Protein AF-A0A1J3GZ49-F1 (afdb_monomer)

Foldseek 3Di:
DDPDPDPPLVVQVVCVVVVNNCVSDDCVCPPVDDPVLSNLVSVLVNQCPDPDPVSRDDPVVSVCSNPDPDDDD

Structure (mmCIF, N/CA/C/O backbone):
data_AF-A0A1J3GZ49-F1
#
_entry.id   AF-A0A1J3GZ49-F1
#
loop_
_atom_site.group_PDB
_atom_site.id
_atom_site.type_symbol
_atom_site.label_atom_id
_atom_site.label_alt_id
_atom_site.label_comp_id
_atom_site.label_asym_id
_atom_site.label_entity_id
_atom_site.label_seq_id
_atom_site.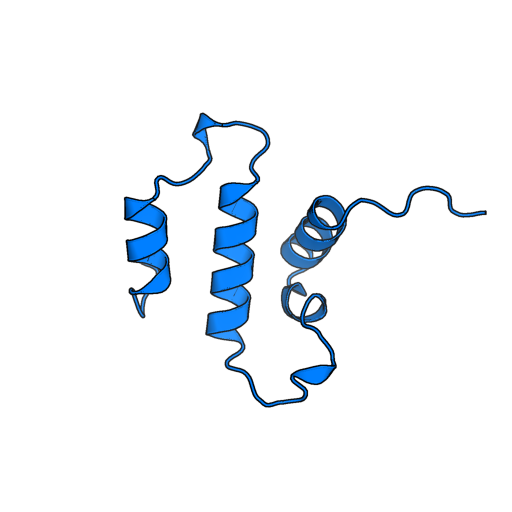pdbx_PDB_ins_code
_atom_site.Cartn_x
_atom_site.Cartn_y
_atom_site.Cartn_z
_atom_site.occupancy
_atom_site.B_iso_or_equiv
_atom_site.auth_seq_id
_atom_site.auth_comp_id
_atom_site.auth_asym_id
_atom_site.auth_atom_id
_atom_site.pdbx_PDB_model_num
ATOM 1 N N . THR A 1 1 ? 16.929 -21.154 14.663 1.00 39.81 1 THR A N 1
ATOM 2 C CA . THR A 1 1 ? 16.952 -19.677 14.699 1.00 39.81 1 THR A CA 1
ATOM 3 C C . THR A 1 1 ? 16.360 -19.188 13.386 1.00 39.81 1 THR A C 1
ATOM 5 O O . THR A 1 1 ? 16.963 -19.395 12.345 1.00 39.81 1 THR A O 1
ATOM 8 N N . ASN A 1 2 ? 15.106 -18.717 13.388 1.00 49.25 2 ASN A N 1
ATOM 9 C CA . ASN A 1 2 ? 14.293 -18.535 12.171 1.00 49.25 2 ASN A CA 1
ATOM 10 C C . ASN A 1 2 ? 14.719 -17.281 11.380 1.00 49.25 2 ASN A C 1
ATOM 12 O O . ASN A 1 2 ? 14.079 -16.234 11.445 1.00 4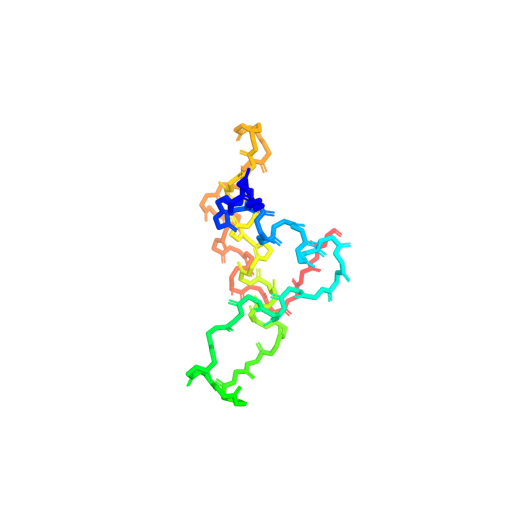9.25 2 ASN A O 1
ATOM 16 N N . GLY A 1 3 ? 15.862 -17.376 10.705 1.00 54.16 3 GLY A N 1
ATOM 17 C CA . GLY A 1 3 ? 16.444 -16.323 9.885 1.00 54.16 3 GLY A CA 1
ATOM 18 C C . GLY A 1 3 ? 15.749 -16.207 8.535 1.00 54.16 3 GLY A C 1
ATOM 19 O O . GLY A 1 3 ? 16.175 -16.822 7.569 1.00 54.16 3 GLY A O 1
ATOM 20 N N . SER A 1 4 ? 14.688 -15.408 8.485 1.00 55.22 4 SER A N 1
ATOM 21 C CA . SER A 1 4 ? 14.496 -14.391 7.448 1.00 55.22 4 SER A CA 1
ATOM 22 C C . SER A 1 4 ? 13.338 -13.516 7.914 1.00 55.22 4 SER A C 1
ATOM 24 O O . SER A 1 4 ? 12.167 -13.819 7.677 1.00 55.22 4 SER A O 1
ATOM 26 N N . ALA A 1 5 ? 13.645 -12.461 8.669 1.00 60.03 5 ALA A N 1
ATOM 27 C CA . ALA A 1 5 ? 12.694 -11.373 8.829 1.00 60.03 5 ALA A CA 1
ATOM 28 C C . ALA A 1 5 ? 12.531 -10.761 7.433 1.00 60.03 5 ALA A C 1
ATOM 30 O O . ALA A 1 5 ? 13.345 -9.942 7.014 1.00 60.03 5 ALA A O 1
ATOM 31 N N . GLY A 1 6 ? 11.556 -11.258 6.663 1.00 70.31 6 GLY A N 1
ATOM 32 C CA . GLY A 1 6 ? 11.218 -10.678 5.370 1.00 70.31 6 GLY A CA 1
ATOM 33 C C . GLY A 1 6 ? 11.048 -9.173 5.546 1.00 70.31 6 GLY A C 1
ATOM 34 O O . GLY A 1 6 ? 10.503 -8.732 6.561 1.00 70.31 6 GLY A O 1
ATOM 35 N N . ASN A 1 7 ? 11.564 -8.391 4.599 1.00 90.06 7 ASN A N 1
ATOM 36 C CA . ASN A 1 7 ? 11.463 -6.936 4.664 1.00 90.06 7 ASN A CA 1
ATOM 37 C C . ASN A 1 7 ? 9.990 -6.488 4.777 1.00 90.06 7 ASN A C 1
ATOM 39 O O . ASN A 1 7 ? 9.062 -7.265 4.525 1.00 90.06 7 ASN A O 1
ATOM 43 N N . LEU A 1 8 ? 9.777 -5.219 5.135 1.00 93.50 8 LEU A N 1
ATOM 44 C CA . LEU A 1 8 ? 8.438 -4.658 5.337 1.00 93.50 8 LEU A CA 1
ATOM 45 C C . LEU A 1 8 ? 7.496 -4.934 4.153 1.00 93.50 8 LEU A C 1
ATOM 47 O O . LEU A 1 8 ? 6.355 -5.330 4.363 1.00 93.50 8 LEU A O 1
ATOM 51 N N . VAL A 1 9 ? 7.993 -4.812 2.918 1.00 94.94 9 VAL A N 1
ATOM 52 C CA . VAL A 1 9 ? 7.219 -5.064 1.691 1.00 94.94 9 VAL A CA 1
ATOM 53 C C . VAL A 1 9 ? 6.762 -6.525 1.607 1.00 94.94 9 VAL A C 1
ATOM 55 O O . VAL A 1 9 ? 5.592 -6.803 1.354 1.00 94.94 9 VAL A O 1
ATOM 58 N N . THR A 1 10 ? 7.653 -7.474 1.900 1.00 94.75 10 THR A N 1
ATOM 59 C CA . THR A 1 10 ? 7.342 -8.914 1.919 1.00 94.75 10 THR A CA 1
ATOM 60 C C . THR A 1 10 ? 6.306 -9.241 2.994 1.00 94.75 10 THR A C 1
ATOM 62 O O . THR A 1 10 ? 5.392 -10.041 2.775 1.00 94.75 10 THR A O 1
ATOM 65 N N . HIS A 1 11 ? 6.437 -8.622 4.169 1.00 95.19 11 HIS A N 1
ATOM 66 C CA . HIS A 1 11 ? 5.488 -8.778 5.265 1.00 95.19 11 HIS A CA 1
ATOM 67 C C . HIS A 1 11 ? 4.103 -8.218 4.904 1.00 95.19 11 HIS A C 1
ATOM 69 O O . HIS A 1 11 ? 3.107 -8.928 5.057 1.00 95.19 11 HIS A O 1
ATOM 75 N N . ALA A 1 12 ? 4.049 -7.006 4.346 1.00 96.50 12 ALA A N 1
ATOM 76 C CA . ALA A 1 12 ? 2.820 -6.347 3.915 1.00 96.50 12 ALA A CA 1
ATOM 77 C C . ALA A 1 12 ? 2.080 -7.157 2.837 1.00 96.50 12 ALA A C 1
ATOM 79 O O . ALA A 1 12 ? 0.894 -7.443 2.992 1.00 96.50 12 ALA A O 1
ATOM 80 N N . TRP A 1 13 ? 2.781 -7.647 1.806 1.00 96.50 13 TRP A N 1
ATOM 81 C CA . TRP A 1 13 ? 2.191 -8.521 0.781 1.00 96.50 13 TRP A CA 1
ATOM 82 C C . TRP A 1 13 ? 1.610 -9.819 1.349 1.00 96.50 13 TRP A C 1
ATOM 84 O O . TRP A 1 13 ? 0.618 -10.351 0.844 1.00 96.50 13 TRP A O 1
ATOM 94 N N . ARG A 1 14 ? 2.229 -10.376 2.395 1.00 96.25 14 ARG A N 1
ATOM 95 C CA . ARG A 1 14 ? 1.718 -11.578 3.062 1.00 96.25 14 ARG A CA 1
ATOM 96 C C . ARG A 1 14 ? 0.417 -11.298 3.812 1.00 96.25 14 ARG A C 1
ATOM 98 O O . ARG A 1 14 ? -0.478 -12.134 3.739 1.00 96.25 14 ARG A O 1
ATOM 105 N N . LEU A 1 15 ? 0.319 -10.173 4.519 1.00 97.12 15 LEU A N 1
ATOM 106 C CA . LEU A 1 15 ? -0.908 -9.762 5.210 1.00 97.12 15 LEU A CA 1
ATOM 107 C C . LEU A 1 15 ? -2.022 -9.426 4.213 1.00 97.12 15 LEU A C 1
ATOM 109 O O . LEU A 1 15 ? -3.142 -9.910 4.360 1.00 97.12 15 LEU A O 1
ATOM 113 N N . TRP A 1 16 ? -1.693 -8.701 3.140 1.00 97.19 16 TRP A N 1
ATOM 114 C CA . TRP A 1 16 ? -2.631 -8.375 2.065 1.00 97.19 16 TRP A CA 1
ATOM 115 C C . TRP A 1 16 ? -3.275 -9.627 1.462 1.00 97.19 16 TRP A C 1
ATOM 117 O O . TRP A 1 16 ? -4.496 -9.751 1.440 1.00 97.19 16 TRP A O 1
ATOM 127 N N . ARG A 1 17 ? -2.463 -10.621 1.074 1.00 96.06 17 ARG A N 1
ATOM 128 C CA . ARG A 1 17 ? -2.960 -11.898 0.524 1.00 96.06 17 ARG A CA 1
ATOM 129 C C . ARG A 1 17 ? -3.792 -12.723 1.508 1.00 96.06 17 ARG A C 1
ATOM 131 O O . ARG A 1 17 ? -4.550 -13.584 1.076 1.00 96.06 17 ARG A O 1
ATOM 138 N N . LYS A 1 18 ? -3.641 -12.492 2.813 1.00 97.00 18 LYS A N 1
ATOM 139 C CA . LYS A 1 18 ? -4.441 -13.138 3.863 1.00 97.00 18 LYS A CA 1
ATOM 140 C C . LYS A 1 18 ? -5.731 -12.382 4.189 1.00 97.00 18 LYS A C 1
ATOM 142 O O . LYS A 1 18 ? -6.512 -12.879 4.992 1.00 97.00 18 LYS A O 1
ATOM 147 N N . GLY A 1 19 ? -5.946 -11.200 3.609 1.00 95.88 19 GLY A N 1
ATOM 148 C CA . GLY A 1 19 ? -7.060 -10.323 3.970 1.00 95.88 19 GLY A CA 1
ATOM 149 C C . GLY A 1 19 ? -6.898 -9.658 5.340 1.00 95.88 19 GLY A C 1
ATOM 150 O O . GLY A 1 19 ? -7.872 -9.151 5.882 1.00 95.88 19 GLY A O 1
ATOM 151 N N . SER A 1 20 ? -5.686 -9.643 5.905 1.00 96.62 20 SER A N 1
ATOM 152 C CA . SER A 1 20 ? -5.396 -9.088 7.232 1.00 96.62 20 SER A CA 1
ATOM 153 C C . SER A 1 20 ? -4.504 -7.844 7.175 1.00 96.62 20 SER A C 1
ATOM 155 O O . SER A 1 20 ? -3.651 -7.621 8.029 1.00 96.62 20 SER A O 1
ATOM 157 N N . ALA A 1 21 ? -4.699 -7.007 6.153 1.00 96.06 21 ALA A N 1
ATOM 158 C CA . ALA A 1 21 ? -3.885 -5.815 5.901 1.00 96.06 21 ALA A CA 1
ATOM 159 C C . ALA A 1 21 ? -3.807 -4.852 7.103 1.00 96.06 21 ALA A C 1
ATOM 161 O O . ALA A 1 21 ? -2.756 -4.261 7.336 1.00 96.06 21 ALA A O 1
ATOM 162 N N . LEU A 1 22 ? -4.879 -4.736 7.895 1.00 95.94 22 LEU A N 1
ATOM 163 C CA . LEU A 1 22 ? -4.923 -3.862 9.074 1.00 95.94 22 LEU A CA 1
ATOM 164 C C . LEU A 1 22 ? -3.968 -4.286 10.202 1.00 95.94 22 LEU A C 1
ATOM 166 O O . LEU A 1 22 ? -3.627 -3.450 11.029 1.00 95.94 22 LEU A O 1
ATOM 170 N N . GLU A 1 23 ? -3.460 -5.525 10.210 1.00 95.56 23 GLU A N 1
ATOM 171 C CA . GLU A 1 23 ? -2.397 -5.940 11.144 1.00 95.56 23 GLU A CA 1
ATOM 172 C C . GLU A 1 23 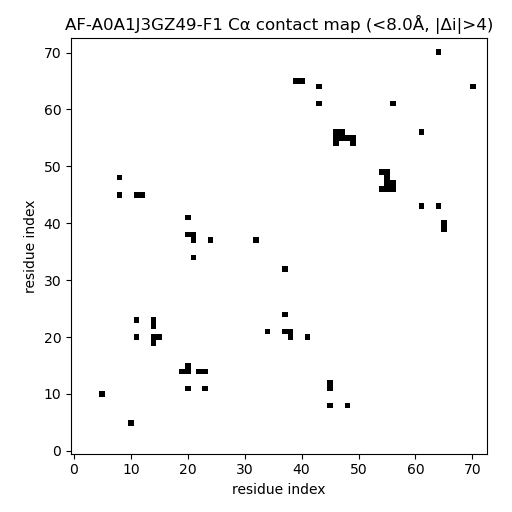? -1.075 -5.182 10.915 1.00 95.56 23 GLU A C 1
ATOM 174 O O . GLU A 1 23 ? -0.186 -5.225 11.761 1.00 95.56 23 GLU A O 1
ATOM 179 N N . LEU A 1 24 ? -0.932 -4.491 9.777 1.00 94.81 24 LEU A N 1
ATOM 180 C CA . LEU A 1 24 ? 0.218 -3.636 9.486 1.00 94.81 24 LEU A CA 1
ATOM 181 C C . LEU A 1 24 ? 0.148 -2.280 10.211 1.00 94.81 24 LEU A C 1
ATOM 183 O O . LEU A 1 24 ? 1.161 -1.585 10.289 1.00 94.81 24 LEU A O 1
ATOM 187 N N . LEU A 1 25 ? -1.034 -1.876 10.691 1.00 94.19 25 LEU A N 1
ATOM 188 C CA . LEU A 1 25 ? -1.238 -0.571 11.310 1.00 94.19 25 LEU A CA 1
ATOM 189 C C . LEU A 1 25 ? -0.488 -0.482 12.642 1.00 94.19 25 LEU A C 1
ATOM 191 O O . LEU A 1 25 ? -0.496 -1.412 13.450 1.00 94.19 25 LEU A O 1
ATOM 195 N N . ASP A 1 26 ? 0.151 0.660 12.883 1.00 92.50 26 ASP A N 1
ATOM 196 C CA . ASP A 1 26 ? 0.823 0.900 14.152 1.00 92.50 26 ASP A CA 1
ATOM 197 C C . ASP A 1 26 ? -0.207 0.956 15.296 1.00 92.50 26 ASP A C 1
ATOM 199 O O . ASP A 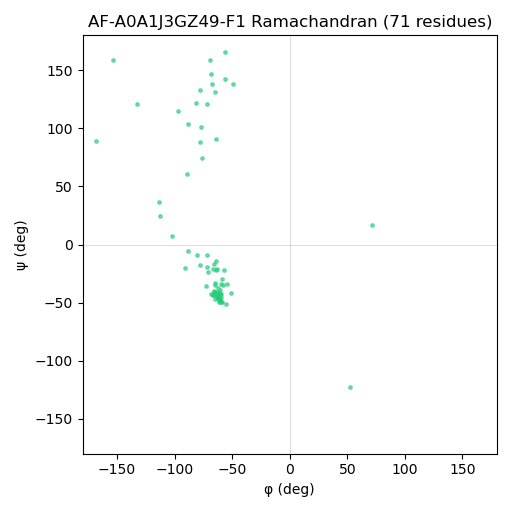1 26 ? -1.221 1.651 15.226 1.00 92.50 26 ASP A O 1
ATOM 203 N N . HIS A 1 27 ? 0.066 0.223 16.372 1.00 91.00 27 HIS A N 1
ATOM 204 C CA . HIS A 1 27 ? -0.789 0.144 17.556 1.00 91.00 27 HIS A CA 1
ATOM 205 C C . HIS A 1 27 ? -1.073 1.505 18.217 1.00 91.00 27 HIS A C 1
ATOM 207 O O . HIS A 1 27 ? -2.080 1.646 18.910 1.00 91.00 27 HIS A O 1
ATOM 213 N N . THR A 1 28 ? -0.230 2.517 17.993 1.00 94.56 28 THR A N 1
ATOM 214 C CA . THR A 1 28 ? -0.430 3.890 18.484 1.00 94.56 28 THR A CA 1
ATOM 215 C C . THR A 1 28 ? -1.679 4.566 17.915 1.00 94.56 28 THR A C 1
ATOM 217 O O . THR A 1 28 ? -2.199 5.486 18.545 1.00 94.56 28 THR A O 1
ATOM 220 N N . PHE A 1 29 ? -2.210 4.092 16.782 1.00 89.31 29 PHE A N 1
ATOM 221 C CA . PHE A 1 29 ? -3.483 4.574 16.237 1.00 89.31 29 PHE A CA 1
ATOM 222 C C . PHE A 1 29 ? -4.698 4.107 17.052 1.00 89.31 29 PHE A C 1
ATOM 224 O O . PHE A 1 29 ? -5.756 4.729 16.956 1.00 89.31 29 PHE A O 1
ATOM 231 N N . GLY A 1 30 ? -4.572 3.057 17.875 1.00 89.12 30 GLY A N 1
ATOM 232 C CA . GLY A 1 30 ? -5.682 2.514 18.661 1.00 89.12 30 GLY A CA 1
ATOM 233 C C . GLY A 1 30 ? -6.900 2.214 17.782 1.00 89.12 30 GLY A C 1
ATOM 234 O O . GLY A 1 30 ? -6.786 1.488 16.802 1.00 89.12 30 GLY A O 1
ATOM 235 N N . GLU A 1 31 ? -8.048 2.810 18.108 1.00 87.00 31 GLU A N 1
ATOM 236 C CA . GLU A 1 31 ? -9.283 2.748 17.302 1.00 87.00 31 GLU A CA 1
ATOM 237 C C . GLU A 1 31 ? -9.536 4.036 16.491 1.00 87.00 31 GLU A C 1
ATOM 239 O O . GLU A 1 31 ? -10.587 4.208 15.879 1.00 87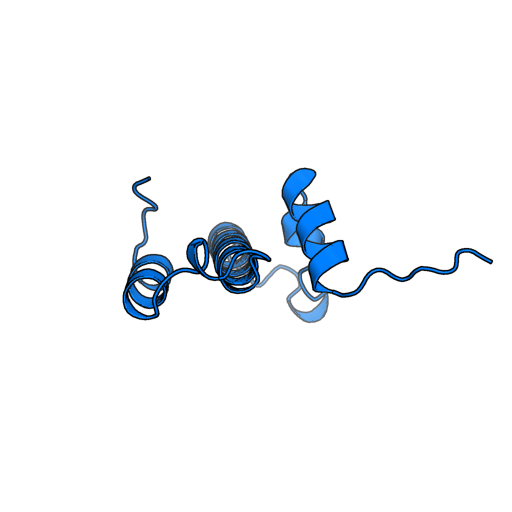.00 31 GLU A O 1
ATOM 244 N N . ASN A 1 32 ? -8.580 4.968 16.476 1.00 92.38 32 ASN A N 1
ATOM 245 C CA . ASN A 1 32 ? -8.717 6.274 15.837 1.00 92.38 32 ASN A CA 1
ATOM 246 C C . ASN A 1 32 ? -8.284 6.240 14.361 1.00 92.38 32 ASN A C 1
ATOM 248 O O . ASN A 1 32 ? -7.337 6.919 13.960 1.00 92.38 32 ASN A O 1
ATOM 252 N N . TYR A 1 33 ? -8.955 5.422 13.549 1.00 92.94 33 TYR A N 1
ATOM 253 C CA . TYR A 1 33 ? -8.715 5.340 12.107 1.00 92.94 33 TYR A CA 1
ATOM 254 C C . TYR A 1 33 ? -9.956 4.863 11.343 1.00 92.94 33 TYR A C 1
ATOM 256 O O . TYR A 1 33 ? -10.845 4.227 11.903 1.00 92.94 33 TYR A O 1
ATOM 264 N N . GLN A 1 34 ? -10.003 5.157 10.042 1.00 93.25 34 GLN A N 1
ATOM 265 C CA . GLN A 1 34 ? -10.991 4.595 9.119 1.00 93.25 34 GLN A CA 1
ATOM 266 C C . GLN A 1 34 ? -10.367 3.394 8.396 1.00 93.25 34 GLN A C 1
ATOM 268 O O . GLN A 1 34 ? -9.359 3.520 7.697 1.00 93.25 34 GLN A O 1
ATOM 273 N N . GLY A 1 35 ? -10.900 2.193 8.637 1.00 93.31 35 GLY A N 1
ATOM 274 C CA . GLY A 1 35 ? -10.279 0.944 8.178 1.00 93.31 35 GLY A CA 1
ATOM 275 C C . GLY A 1 35 ? -10.227 0.799 6.655 1.00 93.31 35 GLY A C 1
ATOM 276 O O . GLY A 1 35 ? -9.2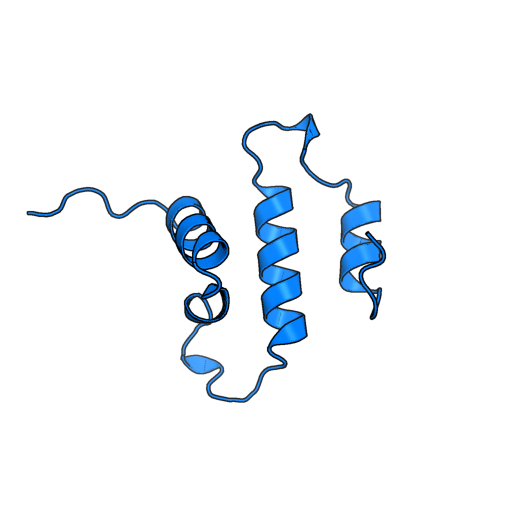68 0.246 6.116 1.00 93.31 35 GLY A O 1
ATOM 277 N N . ASP A 1 36 ? -11.222 1.331 5.955 1.00 92.38 36 ASP A N 1
ATOM 278 C CA . ASP A 1 36 ? -11.275 1.409 4.497 1.00 92.38 36 ASP A CA 1
ATOM 279 C C . ASP A 1 36 ? -10.196 2.345 3.938 1.00 92.38 36 ASP A C 1
ATOM 281 O O . ASP A 1 36 ? -9.483 1.965 3.007 1.00 92.38 36 ASP A O 1
ATOM 285 N N . GLU A 1 37 ? -9.995 3.518 4.547 1.00 92.38 37 GLU A N 1
ATOM 286 C CA . GLU A 1 37 ? -8.938 4.449 4.147 1.00 92.38 37 GLU A CA 1
ATOM 287 C C . GLU A 1 37 ? -7.547 3.848 4.354 1.00 92.38 37 GLU A C 1
ATOM 289 O O . GLU A 1 37 ? -6.710 3.910 3.451 1.00 92.38 37 GLU A O 1
ATOM 294 N N . VAL A 1 38 ? -7.309 3.206 5.503 1.00 94.31 38 VAL A N 1
ATOM 295 C CA . VAL A 1 38 ? -6.041 2.516 5.787 1.00 94.31 38 VAL A CA 1
ATOM 296 C C . VAL A 1 38 ? -5.807 1.389 4.782 1.00 94.31 38 VAL A C 1
ATOM 298 O O . VAL A 1 38 ? -4.731 1.301 4.191 1.00 94.31 38 VAL A O 1
ATOM 301 N N . THR A 1 39 ? -6.817 0.554 4.534 1.00 95.06 39 THR A N 1
ATOM 302 C CA . THR A 1 39 ? -6.720 -0.556 3.575 1.00 95.06 39 THR A CA 1
ATOM 303 C C . THR A 1 39 ? -6.431 -0.044 2.164 1.00 95.06 39 THR A C 1
ATOM 305 O O . THR A 1 39 ? -5.572 -0.595 1.473 1.00 95.06 39 THR A O 1
ATOM 308 N N . ARG A 1 40 ? -7.082 1.047 1.745 1.00 94.12 40 ARG A N 1
ATOM 309 C CA . ARG A 1 40 ? -6.828 1.712 0.462 1.00 94.12 40 ARG A CA 1
ATOM 310 C C . ARG A 1 40 ? -5.396 2.240 0.377 1.00 94.12 40 ARG A C 1
ATOM 312 O O . ARG A 1 40 ? -4.726 1.997 -0.622 1.00 94.12 40 ARG A O 1
ATOM 319 N N . CYS A 1 41 ? -4.903 2.908 1.419 1.00 95.44 41 CYS A N 1
ATOM 320 C CA . CYS A 1 41 ? -3.525 3.396 1.475 1.00 95.44 41 CYS A CA 1
ATOM 321 C C . CYS A 1 41 ? -2.507 2.252 1.371 1.00 95.44 41 CYS A C 1
ATOM 323 O O . CYS A 1 41 ? -1.542 2.362 0.615 1.00 95.44 41 CYS A O 1
ATOM 325 N N . ILE A 1 42 ? -2.743 1.134 2.066 1.00 96.69 42 ILE A N 1
ATOM 326 C CA . ILE A 1 42 ? -1.896 -0.062 1.968 1.00 96.69 42 ILE A CA 1
ATOM 327 C C . ILE A 1 42 ? -1.922 -0.616 0.542 1.00 96.69 42 ILE A C 1
ATOM 329 O O . ILE A 1 42 ? -0.865 -0.905 -0.013 1.00 96.69 42 ILE A O 1
ATOM 333 N N . HIS A 1 43 ? -3.099 -0.718 -0.080 1.00 96.12 43 HIS A N 1
ATOM 334 C CA . HIS A 1 43 ? -3.220 -1.201 -1.454 1.00 96.12 43 HIS A CA 1
ATOM 335 C C . HIS A 1 43 ? -2.416 -0.342 -2.435 1.00 96.12 43 HIS A C 1
ATOM 337 O O . HIS A 1 43 ? -1.617 -0.869 -3.204 1.00 96.12 43 HIS A O 1
ATOM 343 N N . ILE A 1 44 ? -2.577 0.984 -2.369 1.00 96.50 44 ILE A N 1
ATOM 344 C CA . ILE A 1 44 ? -1.841 1.929 -3.217 1.00 96.50 44 ILE A CA 1
ATOM 345 C C . ILE A 1 44 ? -0.333 1.783 -2.985 1.00 96.50 44 ILE A C 1
ATOM 347 O O . ILE A 1 44 ? 0.426 1.697 -3.946 1.00 96.50 44 ILE A O 1
ATOM 351 N N . ALA A 1 45 ? 0.108 1.695 -1.726 1.00 97.19 45 ALA A N 1
ATOM 352 C CA . ALA A 1 45 ? 1.519 1.509 -1.400 1.00 97.19 45 ALA A CA 1
ATOM 353 C C . ALA A 1 45 ? 2.087 0.204 -1.982 1.00 97.19 45 ALA A C 1
ATOM 355 O O . ALA A 1 45 ? 3.212 0.212 -2.477 1.00 97.19 45 ALA A O 1
ATOM 356 N N . LEU A 1 46 ? 1.315 -0.890 -1.973 1.00 97.38 46 LEU A N 1
ATOM 357 C CA . LEU A 1 46 ? 1.702 -2.165 -2.587 1.00 97.38 46 LEU A CA 1
ATOM 358 C C . LEU A 1 46 ? 1.811 -2.065 -4.114 1.00 97.38 46 LEU A C 1
ATOM 360 O O . LEU A 1 46 ? 2.770 -2.583 -4.683 1.00 97.38 46 LEU A O 1
ATOM 364 N N . LEU A 1 47 ? 0.891 -1.350 -4.769 1.00 97.00 47 LEU A N 1
ATOM 365 C CA . LEU A 1 47 ? 0.968 -1.070 -6.208 1.00 97.00 47 LEU A CA 1
ATOM 366 C C . LEU A 1 47 ? 2.214 -0.236 -6.563 1.00 97.00 47 LEU A C 1
ATOM 368 O O . LEU A 1 47 ? 2.863 -0.481 -7.574 1.00 97.00 47 LEU A O 1
ATOM 372 N N . CYS A 1 48 ? 2.612 0.714 -5.715 1.00 97.94 48 CYS A N 1
ATOM 373 C CA . CYS A 1 48 ? 3.813 1.529 -5.937 1.00 97.94 48 CYS A CA 1
ATOM 374 C C . CYS A 1 48 ? 5.130 0.738 -5.871 1.00 97.94 48 CYS A C 1
ATOM 376 O O . CYS A 1 48 ? 6.145 1.203 -6.389 1.00 97.94 48 CYS A O 1
ATOM 378 N N . VAL A 1 49 ? 5.135 -0.428 -5.220 1.00 95.94 49 VAL A N 1
ATOM 379 C CA . VAL A 1 49 ? 6.336 -1.256 -5.011 1.00 95.94 49 VAL A CA 1
ATOM 380 C C . VAL A 1 49 ? 6.279 -2.576 -5.774 1.00 95.94 49 VAL A C 1
ATOM 382 O O . VAL A 1 49 ? 6.945 -3.538 -5.389 1.00 95.94 49 VAL A O 1
ATOM 385 N N . GLN A 1 50 ? 5.497 -2.626 -6.854 1.00 96.81 50 GLN A N 1
ATOM 386 C CA . GLN A 1 50 ? 5.499 -3.767 -7.763 1.00 96.81 50 GLN A CA 1
ATOM 387 C C . GLN A 1 50 ? 6.908 -4.042 -8.293 1.00 96.81 50 GLN A C 1
ATOM 389 O O . GLN A 1 50 ? 7.700 -3.121 -8.541 1.00 96.81 50 GLN A O 1
ATOM 394 N N . GLU A 1 51 ? 7.222 -5.329 -8.430 1.00 93.69 51 GLU A N 1
ATOM 395 C CA . GLU A 1 51 ? 8.514 -5.778 -8.945 1.00 93.69 51 GLU A CA 1
ATOM 396 C C . GLU A 1 51 ? 8.708 -5.282 -10.379 1.00 93.69 51 GLU A C 1
ATOM 398 O O . GLU A 1 51 ? 9.713 -4.622 -10.656 1.00 93.69 51 GLU A O 1
ATOM 403 N N . ASP A 1 52 ? 7.701 -5.498 -11.232 1.00 96.88 52 ASP A N 1
ATOM 404 C CA . ASP A 1 52 ? 7.636 -4.923 -12.572 1.00 96.88 52 ASP A CA 1
ATOM 405 C C . ASP A 1 52 ? 7.353 -3.407 -12.488 1.00 96.88 52 ASP A C 1
ATOM 407 O O . ASP A 1 52 ? 6.342 -2.995 -11.907 1.00 96.88 52 ASP A O 1
ATOM 411 N N . PRO A 1 53 ? 8.238 -2.544 -13.022 1.00 96.81 53 PRO A N 1
ATOM 412 C CA . PRO A 1 53 ? 7.992 -1.110 -13.097 1.00 96.81 53 PRO A CA 1
ATOM 413 C C . PRO A 1 53 ? 6.733 -0.723 -13.880 1.00 96.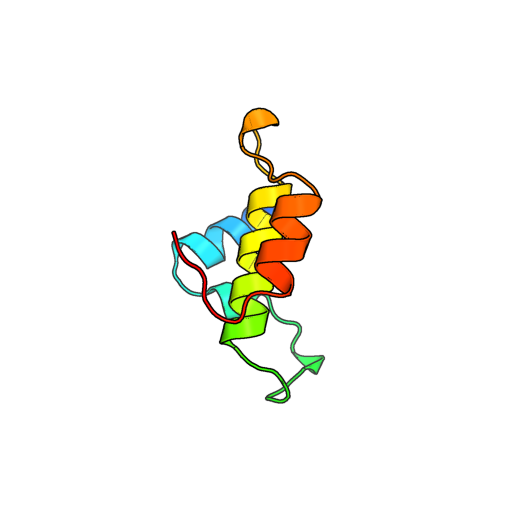81 53 PRO A C 1
ATOM 415 O O . PRO A 1 53 ? 6.139 0.300 -13.543 1.00 96.81 53 PRO A O 1
ATOM 418 N N . GLU A 1 54 ? 6.323 -1.511 -14.878 1.00 97.00 54 GLU A N 1
ATOM 419 C CA . GLU A 1 54 ? 5.158 -1.208 -15.721 1.00 97.00 54 GLU A CA 1
ATOM 420 C C . GLU A 1 54 ? 3.829 -1.377 -14.965 1.00 97.00 54 GLU A C 1
ATOM 422 O O . GLU A 1 54 ? 2.841 -0.721 -15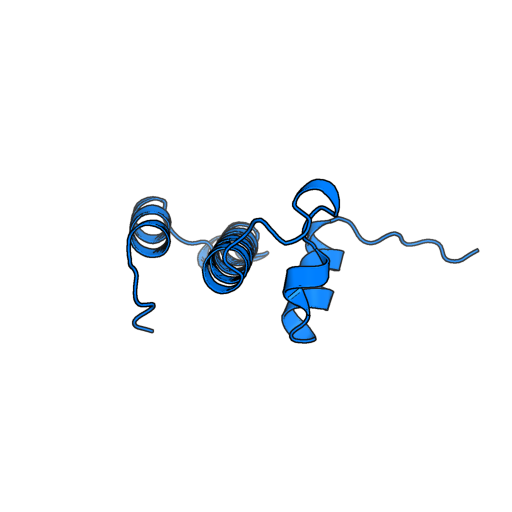.293 1.00 97.00 54 GLU A O 1
ATOM 427 N N . ASP A 1 55 ? 3.813 -2.187 -13.900 1.00 96.50 55 ASP A N 1
ATOM 428 C CA . ASP A 1 55 ? 2.648 -2.372 -13.025 1.00 96.50 55 ASP A CA 1
ATOM 429 C C . ASP A 1 55 ? 2.493 -1.247 -11.984 1.00 96.50 55 ASP A C 1
ATOM 431 O O . ASP A 1 55 ? 1.492 -1.181 -11.259 1.00 96.50 55 ASP A O 1
ATOM 435 N N . ARG A 1 56 ? 3.486 -0.355 -11.862 1.00 97.75 56 ARG A N 1
ATOM 436 C CA . ARG A 1 56 ? 3.447 0.733 -10.879 1.00 97.75 56 ARG A CA 1
ATOM 437 C C . ARG A 1 56 ? 2.528 1.853 -11.373 1.00 97.75 56 ARG A C 1
ATOM 439 O O . ARG A 1 56 ? 2.657 2.311 -12.508 1.00 97.75 56 ARG A O 1
ATOM 446 N N . PRO A 1 57 ? 1.624 2.370 -10.526 1.00 97.31 57 PRO A N 1
ATOM 447 C CA . PRO A 1 57 ? 0.716 3.429 -10.925 1.00 97.31 57 PRO A CA 1
ATOM 448 C C . PRO A 1 57 ? 1.479 4.735 -11.156 1.00 97.31 57 PRO A C 1
ATOM 450 O O . PRO A 1 57 ? 2.436 5.070 -10.455 1.00 97.31 57 PRO A O 1
ATOM 453 N N . THR A 1 58 ? 1.002 5.528 -12.110 1.00 97.62 58 THR A N 1
ATOM 454 C CA . THR A 1 58 ? 1.493 6.893 -12.303 1.00 97.62 58 THR A CA 1
ATOM 455 C C . THR A 1 58 ? 1.060 7.791 -11.138 1.00 97.62 58 THR A C 1
ATOM 457 O O . THR A 1 58 ? 0.068 7.528 -10.454 1.00 97.62 58 THR A O 1
ATOM 460 N N . MET A 1 59 ? 1.757 8.914 -10.938 1.00 96.56 59 MET A N 1
ATOM 461 C CA . MET A 1 59 ? 1.384 9.888 -9.902 1.00 96.56 59 MET A CA 1
ATOM 462 C C . MET A 1 59 ? -0.044 10.425 -10.065 1.00 96.56 59 MET A C 1
ATOM 464 O O . MET A 1 59 ? -0.721 10.657 -9.066 1.00 96.56 59 MET A O 1
ATOM 468 N N . SER A 1 60 ? -0.532 10.595 -11.298 1.00 96.44 60 SER A N 1
ATOM 469 C CA . SER A 1 60 ? -1.918 11.011 -11.537 1.00 96.44 60 SER A CA 1
ATOM 470 C C . SER A 1 60 ? -2.918 9.943 -11.087 1.00 96.44 60 SER A C 1
ATOM 472 O O . SER A 1 60 ? -3.912 10.283 -10.448 1.00 96.44 60 SER A O 1
ATOM 474 N N . THR A 1 61 ? -2.631 8.663 -11.338 1.00 95.50 61 THR A N 1
ATOM 475 C CA . THR A 1 61 ? -3.442 7.543 -10.841 1.00 95.50 61 THR A CA 1
ATOM 476 C C . THR A 1 61 ? -3.424 7.477 -9.314 1.00 95.50 61 THR A C 1
ATOM 478 O O . THR A 1 61 ? -4.474 7.301 -8.704 1.00 95.50 61 THR A O 1
ATOM 481 N N . ILE A 1 62 ? -2.272 7.690 -8.671 1.00 95.31 62 ILE A N 1
ATOM 482 C CA . ILE A 1 62 ? -2.173 7.736 -7.202 1.00 95.31 62 ILE A CA 1
ATOM 483 C C . ILE A 1 62 ? -3.050 8.859 -6.627 1.00 95.31 62 ILE A C 1
ATOM 485 O O . ILE A 1 62 ? -3.827 8.614 -5.706 1.00 95.31 62 ILE A O 1
ATOM 489 N N . ILE A 1 63 ? -2.974 10.075 -7.182 1.00 94.06 63 ILE A N 1
ATOM 490 C CA . ILE A 1 63 ? -3.809 11.209 -6.747 1.00 94.06 63 ILE A CA 1
ATOM 491 C C . ILE A 1 63 ? -5.294 10.880 -6.918 1.00 94.06 63 ILE A C 1
ATOM 493 O O . ILE A 1 63 ? -6.092 11.144 -6.016 1.00 94.06 63 ILE A O 1
ATOM 497 N N . LEU A 1 64 ? -5.669 10.264 -8.041 1.00 93.19 64 LEU A N 1
ATOM 498 C CA . LEU A 1 64 ? -7.041 9.833 -8.282 1.00 93.19 64 LEU A CA 1
ATOM 499 C C . LEU A 1 64 ? -7.502 8.825 -7.219 1.00 93.19 64 LEU A C 1
ATOM 501 O O . LEU A 1 64 ? -8.557 9.021 -6.623 1.00 93.19 64 LEU A O 1
ATOM 505 N N . LEU A 1 65 ? -6.712 7.786 -6.936 1.00 91.94 65 LEU A N 1
ATOM 506 C CA . LEU A 1 65 ? -7.058 6.747 -5.959 1.00 91.94 65 LEU A CA 1
ATOM 507 C C . LEU A 1 65 ? -7.158 7.288 -4.525 1.00 91.94 65 LEU A C 1
ATOM 509 O O . LEU A 1 65 ? -8.009 6.839 -3.762 1.00 91.94 65 LEU A O 1
ATOM 513 N N . LEU A 1 66 ? -6.322 8.263 -4.160 1.00 91.31 66 LEU A N 1
ATOM 514 C CA . LEU A 1 66 ? -6.357 8.892 -2.836 1.00 91.31 66 LEU A CA 1
ATOM 515 C C . LEU A 1 66 ? -7.563 9.822 -2.655 1.00 91.31 66 LEU A C 1
ATOM 517 O O . LEU A 1 66 ? -8.112 9.907 -1.560 1.00 91.31 66 LEU A O 1
ATOM 521 N N . THR A 1 67 ? -7.974 10.518 -3.716 1.00 90.00 67 THR A N 1
ATOM 522 C CA . THR A 1 67 ? -9.065 11.507 -3.661 1.00 90.00 67 THR A CA 1
ATOM 523 C C . THR A 1 67 ? -10.441 10.914 -3.965 1.00 90.0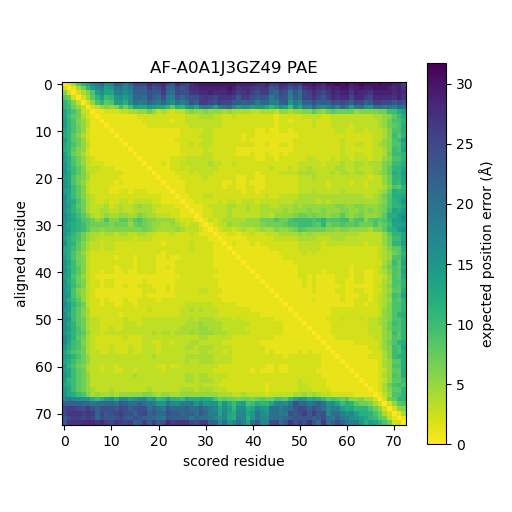0 67 THR A C 1
ATOM 525 O O . THR A 1 67 ? -11.453 11.485 -3.562 1.00 90.00 67 THR A O 1
ATOM 528 N N . SER A 1 68 ? -10.505 9.759 -4.633 1.00 81.75 68 SER A N 1
ATOM 529 C CA . SER A 1 68 ? -11.767 9.098 -4.978 1.00 81.75 68 SER A CA 1
ATOM 530 C C . SER A 1 68 ? -12.320 8.307 -3.796 1.00 81.75 68 SER A C 1
ATOM 532 O O . SER A 1 68 ? -11.684 7.375 -3.308 1.00 81.75 68 SER A O 1
ATOM 534 N N . THR A 1 69 ? -13.540 8.623 -3.368 1.00 66.00 69 THR A N 1
ATOM 535 C CA . THR A 1 69 ? -14.300 7.876 -2.346 1.00 66.00 69 THR A CA 1
ATOM 536 C C . THR A 1 69 ? -14.822 6.520 -2.837 1.00 66.00 69 THR A C 1
ATOM 538 O O . THR A 1 69 ? -15.297 5.719 -2.039 1.00 66.00 69 THR A O 1
ATOM 541 N N . THR A 1 70 ? -14.716 6.234 -4.136 1.00 58.31 70 THR A N 1
ATOM 542 C CA . THR A 1 70 ? -15.136 4.976 -4.766 1.00 58.31 70 THR A CA 1
ATOM 543 C C . THR A 1 70 ? -14.036 4.467 -5.691 1.00 58.31 70 THR A C 1
ATOM 545 O O . THR A 1 70 ? -13.658 5.157 -6.637 1.00 58.31 70 THR A O 1
ATOM 548 N N . ILE A 1 71 ? -13.526 3.259 -5.431 1.00 56.41 71 ILE A N 1
ATOM 549 C CA . ILE A 1 71 ? -12.648 2.552 -6.370 1.00 56.41 71 ILE A CA 1
ATOM 550 C C . ILE A 1 71 ? -13.543 1.979 -7.468 1.00 56.41 71 ILE A C 1
ATOM 552 O O . ILE A 1 71 ? -14.212 0.969 -7.262 1.00 56.41 71 ILE A O 1
ATOM 556 N N . THR A 1 72 ? -13.581 2.638 -8.620 1.00 47.47 72 THR A N 1
ATOM 557 C CA . THR A 1 72 ? -14.134 2.048 -9.841 1.00 47.47 72 THR A CA 1
ATOM 558 C C . THR A 1 72 ? -12.992 1.304 -10.528 1.00 47.47 72 THR A C 1
ATOM 560 O O . THR A 1 72 ? -12.081 1.938 -11.060 1.00 47.47 72 THR A O 1
ATOM 563 N N . ILE A 1 73 ? -13.006 -0.024 -10.417 1.00 46.38 73 ILE A N 1
ATOM 564 C CA . ILE A 1 73 ? -12.121 -0.959 -11.132 1.00 46.38 73 ILE A CA 1
ATOM 565 C C . ILE A 1 73 ? -12.748 -1.361 -12.462 1.00 46.38 73 ILE A C 1
ATOM 567 O O . ILE A 1 73 ? -13.984 -1.558 -12.481 1.00 46.38 73 ILE A O 1
#

Radius of gyration: 13.89 Å; Cα contacts (8 Å, |Δi|>4): 33; chains: 1; bounding box: 32×31×34 Å

Sequence (73 aa):
TNGSAGNLVTHAWRLWRKGSALELLDHTFGENYQGDEVTRCIHIALLCVQEDPEDRPTMSTIILLLTSTTITI

Solvent-accessible surface area (backbone atoms only — not comparable to full-atom values): 4708 Å² total; per-residue (Å²): 130,91,85,69,83,62,54,70,68,59,48,49,54,53,29,46,77,68,74,45,49,71,77,73,57,65,74,90,48,72,84,75,72,56,70,66,59,53,48,50,52,52,50,53,54,54,37,64,64,41,88,54,71,86,68,31,67,51,71,68,55,50,52,48,61,73,70,44,95,63,90,85,128

Secondary structure (DSSP, 8-state):
-------HHHHHHHHHHTT-GGGGS-GGGTT-S-HHHHHHHHHHHHHHT-SSGGGSPPHHHHHHHHH-SS---

Mean predicted aligned error: 5.95 Å

pLDDT: mean 88.6, std 14.84, range [39.81, 97.94]

Organism: Noccaea caerulescens (NCBI:txid107243)

Nearest PDB structures (foldseek):
  6cth-assembly1_A  TM=9.070E-01  e=7.472E-02  Theobroma cacao
  7xdv-assembly2_B  TM=8.189E-01  e=1.189E-01  Arabidopsis thaliana
  7xdy-assembly2_B  TM=7.994E-01  e=1.260E-01  Arabidopsis thaliana
  7xdw-assembly2_B  TM=7.891E-01  e=1.336E-01  Arabidopsis thaliana
  7xdx-assembly2_B  TM=7.898E-01  e=1.415E-01  Arabidopsis thaliana

InterPro domains:
  IPR011009 Protein kinase-like domain superfamily [SSF56112] (7-64)